Protein AF-A0A956ICV8-F1 (afdb_monomer)

Secondary structure (DSSP, 8-state):
---HHHHHHHHHHHHHHHHT-TTS-HHHHHHHHHHHHHHHHHHHH-TTTSTTHHHHHHHHHTT----HHHHHHHHHHHHHHHHHHHHHHHHTT--TTSTHHHH-HHHHHHHHHHHHHHHHHHHHHHHHH---HHHHHHHHHHHHHHHHHHHHHHHHHHTT----SSHHHHH-

Solvent-accessible surface area (backbone atoms only — not comparable to full-atom values): 9453 Å² total; per-residue (Å²): 133,94,48,70,69,58,52,50,51,54,23,50,56,50,47,54,51,62,45,63,40,88,88,50,56,72,68,57,29,51,52,51,45,58,57,62,41,55,61,51,60,47,29,74,78,37,55,82,76,29,78,62,40,55,58,53,51,52,29,60,76,69,71,46,80,86,45,72,57,54,40,32,43,48,34,17,51,50,29,39,51,55,13,50,54,36,40,48,28,45,72,72,72,52,34,74,97,46,81,35,61,81,64,34,52,72,52,33,42,52,49,16,51,50,30,39,52,53,11,52,55,28,44,52,52,35,42,69,71,46,86,50,68,75,56,32,52,49,52,53,52,50,52,52,52,50,53,51,49,53,54,51,50,51,54,44,53,76,68,63,50,79,68,63,91,43,75,67,60,71,75,107

Sequence (172 aa):
MFGLGAFLGGVYARVERAVAHGRFEASHREQLRAVVRRPADRAAKAPLGDPLCTIYLVCRAHSRVIDDQVEQFAAFCLFYLTSLDLFDDAQDDDLAGSPYAELGIAQAINDAITLGFLAQEQLREVVAAEKRPTRRDAWLELASRVSLLAAAGQHRDLLGADGALTPDEVIA

Nearest PDB structures (foldseek):
  1v4i-assembly1_A  TM=7.306E-01  e=3.157E-02  Thermotoga maritima
  1wkz-assembly1_B  TM=7.110E-01  e=4.250E-02  Thermotoga maritima MSB8
  8gjg-assembly1_A  TM=2.532E-01  e=4.580E-01  synthetic construct
  5vju-assembly1_A  TM=3.045E-01  e=1.362E+00  synthetic construct
  7vg4-assembly3_F  TM=3.636E-01  e=4.936E+00  Methylorubrum extorquens AM1

Mean predicted aligned error: 4.55 Å

Structure (mmCIF, N/CA/C/O backbone):
data_AF-A0A956ICV8-F1
#
_entry.id   AF-A0A956ICV8-F1
#
loop_
_atom_site.group_PDB
_atom_site.id
_atom_site.type_symbol
_atom_site.label_atom_id
_atom_site.label_alt_id
_atom_site.label_comp_id
_atom_site.label_asym_id
_atom_site.label_entity_id
_atom_site.label_seq_id
_atom_site.pdbx_PDB_ins_code
_atom_site.Cartn_x
_atom_site.Cartn_y
_atom_site.Cartn_z
_atom_site.occupancy
_atom_site.B_iso_or_equiv
_atom_site.auth_seq_id
_atom_site.auth_comp_id
_atom_site.auth_asym_id
_atom_site.auth_atom_id
_atom_site.pdbx_PDB_model_num
ATOM 1 N N . MET A 1 1 ? 24.774 -2.475 -6.328 1.00 59.94 1 MET A N 1
ATOM 2 C CA . MET A 1 1 ? 23.685 -3.468 -6.196 1.00 59.94 1 MET A CA 1
ATOM 3 C C . MET A 1 1 ? 22.612 -2.841 -5.322 1.00 59.94 1 MET A C 1
ATOM 5 O O . MET A 1 1 ? 22.950 -2.428 -4.223 1.00 59.94 1 MET A O 1
ATOM 9 N N . PHE A 1 2 ? 21.383 -2.683 -5.812 1.00 79.75 2 PHE A N 1
ATOM 10 C CA . PHE A 1 2 ? 20.301 -2.080 -5.025 1.00 79.75 2 PHE A CA 1
ATOM 11 C C . PHE A 1 2 ? 19.816 -3.098 -3.981 1.00 79.75 2 PHE A C 1
ATOM 13 O O . PHE A 1 2 ? 19.442 -4.213 -4.352 1.00 79.75 2 PHE A O 1
ATOM 20 N N . GLY A 1 3 ? 19.950 -2.771 -2.694 1.00 95.38 3 GLY A N 1
ATOM 21 C CA . GLY A 1 3 ? 19.616 -3.664 -1.578 1.00 95.38 3 GLY A CA 1
ATOM 22 C C . GLY A 1 3 ? 18.173 -3.494 -1.099 1.00 95.38 3 GLY A C 1
ATOM 23 O O . GLY A 1 3 ? 17.559 -2.463 -1.358 1.00 95.38 3 GLY A O 1
ATOM 24 N N . LEU A 1 4 ? 17.658 -4.479 -0.353 1.00 96.69 4 LEU A N 1
ATOM 25 C CA . LEU A 1 4 ? 16.290 -4.465 0.188 1.00 96.69 4 LEU A CA 1
ATOM 26 C C . LEU A 1 4 ? 15.998 -3.195 1.000 1.00 96.69 4 LEU A C 1
ATOM 28 O O . LEU A 1 4 ? 14.986 -2.550 0.770 1.00 96.69 4 LEU A O 1
ATOM 32 N N . GLY A 1 5 ? 16.907 -2.784 1.890 1.00 96.31 5 GLY A N 1
ATOM 33 C CA . GLY A 1 5 ? 16.714 -1.568 2.690 1.00 96.31 5 GLY A CA 1
ATOM 34 C C . GLY A 1 5 ? 16.614 -0.289 1.850 1.00 96.31 5 GLY A C 1
ATOM 35 O O . GLY A 1 5 ? 15.811 0.582 2.161 1.00 96.31 5 GLY A O 1
ATOM 36 N N . ALA A 1 6 ? 17.374 -0.192 0.752 1.00 95.69 6 ALA A N 1
ATOM 37 C CA . ALA A 1 6 ? 17.284 0.948 -0.163 1.00 95.69 6 ALA A CA 1
ATOM 38 C C . ALA A 1 6 ? 15.946 0.959 -0.917 1.00 95.69 6 ALA A C 1
ATOM 40 O O . ALA A 1 6 ? 15.339 2.014 -1.069 1.00 95.69 6 ALA A O 1
ATOM 41 N N . PHE A 1 7 ? 15.468 -0.218 -1.327 1.00 97.62 7 PHE A N 1
ATOM 42 C CA . PHE A 1 7 ? 14.153 -0.378 -1.938 1.00 97.62 7 PHE A CA 1
ATOM 43 C C . PHE A 1 7 ? 13.022 0.017 -0.990 1.00 97.62 7 PHE A C 1
ATOM 45 O O . PHE A 1 7 ? 12.215 0.872 -1.343 1.00 97.62 7 PHE A O 1
ATOM 52 N N . LEU A 1 8 ? 13.004 -0.532 0.226 1.00 97.81 8 LEU A N 1
ATOM 53 C CA . LEU A 1 8 ? 11.999 -0.177 1.228 1.00 97.81 8 LEU A CA 1
ATOM 54 C C . LEU A 1 8 ? 12.045 1.325 1.536 1.00 97.81 8 LEU A C 1
ATOM 56 O O . LEU A 1 8 ? 11.012 1.985 1.510 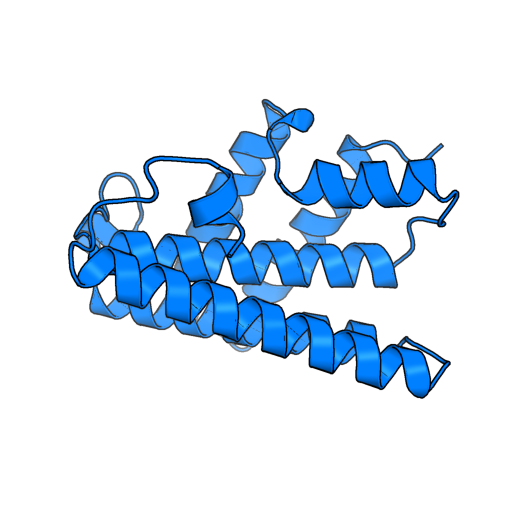1.00 97.81 8 LEU A O 1
ATOM 60 N N . GLY A 1 9 ? 13.239 1.894 1.732 1.00 96.62 9 GLY A N 1
ATOM 61 C CA . GLY A 1 9 ? 13.405 3.332 1.949 1.00 96.62 9 GLY A CA 1
ATOM 62 C C . GLY A 1 9 ? 12.844 4.188 0.806 1.00 96.62 9 GLY A C 1
ATOM 63 O O . GLY A 1 9 ? 12.179 5.189 1.066 1.00 96.62 9 GLY A O 1
ATOM 64 N N . GLY A 1 10 ? 13.052 3.779 -0.451 1.00 97.06 10 GLY A N 1
ATOM 65 C CA . GLY A 1 10 ? 12.482 4.445 -1.627 1.00 97.06 10 GLY A CA 1
ATOM 66 C C . GLY A 1 10 ? 10.951 4.412 -1.642 1.00 97.06 10 GLY A C 1
ATOM 67 O O . GLY A 1 10 ? 10.309 5.450 -1.838 1.00 97.06 10 GLY A O 1
ATOM 68 N N . VAL A 1 11 ? 10.364 3.246 -1.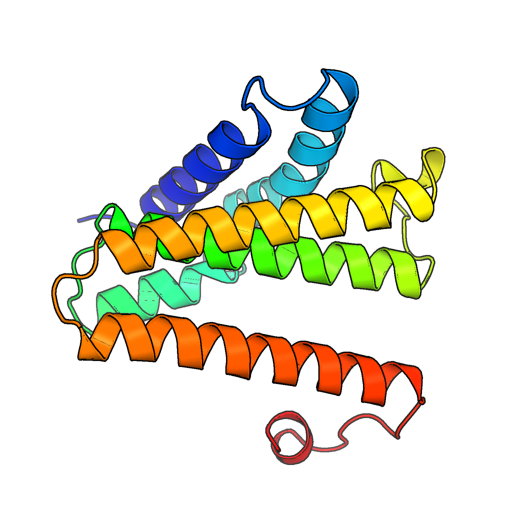352 1.00 98.19 11 VAL A N 1
ATOM 69 C CA . VAL A 1 11 ? 8.905 3.067 -1.291 1.00 98.19 11 VAL A CA 1
ATOM 70 C C . VAL A 1 11 ? 8.288 3.884 -0.155 1.00 98.19 11 VAL A C 1
ATOM 72 O O . VAL A 1 11 ? 7.349 4.643 -0.398 1.00 98.19 11 VAL A O 1
ATOM 75 N N . TYR A 1 12 ? 8.837 3.820 1.059 1.00 97.88 12 TYR A N 1
ATOM 76 C CA . TYR A 1 12 ? 8.321 4.593 2.193 1.00 97.88 12 TYR A CA 1
ATOM 77 C C . TYR A 1 12 ? 8.452 6.098 1.984 1.00 97.88 12 TYR A C 1
ATOM 79 O O . TYR A 1 12 ? 7.506 6.834 2.253 1.00 97.88 12 TYR A O 1
ATOM 87 N N . ALA A 1 13 ? 9.562 6.569 1.412 1.00 96.88 13 ALA A N 1
ATOM 88 C CA . ALA A 1 13 ? 9.701 7.979 1.065 1.00 96.88 13 ALA A CA 1
ATOM 89 C C . ALA A 1 13 ? 8.657 8.419 0.022 1.00 96.88 13 ALA A C 1
ATOM 91 O O . ALA A 1 13 ? 8.183 9.556 0.060 1.00 96.88 13 ALA A O 1
ATOM 92 N N . ARG A 1 14 ? 8.285 7.543 -0.921 1.00 97.44 14 ARG A N 1
ATOM 93 C CA . ARG A 1 14 ? 7.208 7.812 -1.887 1.00 97.44 14 ARG A CA 1
ATOM 94 C C . ARG A 1 14 ? 5.849 7.906 -1.202 1.00 97.44 14 ARG A C 1
ATOM 96 O O . ARG A 1 14 ? 5.123 8.868 -1.451 1.00 97.44 14 ARG A O 1
ATOM 103 N N . VAL A 1 15 ? 5.541 6.961 -0.320 1.00 97.94 15 VAL A N 1
ATOM 104 C CA . VAL A 1 15 ? 4.305 6.956 0.470 1.00 97.94 15 VAL A CA 1
ATOM 105 C C . VAL A 1 15 ? 4.199 8.210 1.337 1.00 97.94 15 VAL A C 1
ATOM 107 O O . VAL A 1 15 ? 3.191 8.914 1.263 1.00 97.94 15 VAL A O 1
ATOM 110 N N . GLU A 1 16 ? 5.260 8.568 2.066 1.00 96.75 16 GLU A N 1
ATOM 111 C CA . GLU A 1 16 ? 5.299 9.784 2.885 1.00 96.75 16 GLU A CA 1
ATOM 112 C C . GLU A 1 16 ? 5.060 11.055 2.057 1.00 96.75 16 GLU A C 1
ATOM 114 O O . GLU A 1 16 ? 4.322 11.944 2.489 1.00 96.75 16 GLU A O 1
ATOM 119 N N . ARG A 1 17 ? 5.628 11.148 0.845 1.00 96.62 17 ARG A N 1
ATOM 120 C CA . ARG A 1 17 ? 5.375 12.283 -0.059 1.00 96.62 17 ARG A CA 1
ATOM 121 C C . ARG A 1 17 ? 3.914 12.365 -0.493 1.00 96.62 17 ARG A C 1
ATOM 123 O O . ARG A 1 17 ? 3.370 13.467 -0.538 1.00 96.62 17 ARG A O 1
ATOM 130 N N . ALA A 1 18 ? 3.280 11.235 -0.800 1.00 96.75 18 ALA A N 1
ATOM 131 C CA . ALA A 1 18 ? 1.898 11.232 -1.269 1.00 96.75 18 ALA A CA 1
ATOM 132 C C . ALA A 1 18 ? 0.911 11.640 -0.158 1.00 96.75 18 ALA A C 1
ATOM 134 O O . ALA A 1 18 ? 0.006 12.434 -0.411 1.00 96.75 18 ALA A O 1
ATOM 135 N N . VAL A 1 19 ? 1.127 11.203 1.090 1.00 96.88 19 VAL A N 1
ATOM 136 C CA . VAL A 1 19 ? 0.303 11.648 2.237 1.00 96.88 19 VAL A CA 1
ATOM 137 C C . VAL A 1 19 ? 0.627 13.078 2.681 1.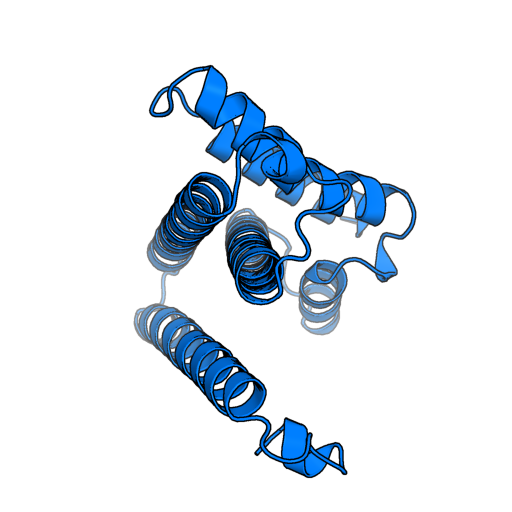00 96.88 19 VAL A C 1
ATOM 139 O O . VAL A 1 19 ? -0.209 13.760 3.266 1.00 96.88 19 VAL A O 1
ATOM 142 N N . ALA A 1 20 ? 1.828 13.579 2.377 1.00 94.81 20 ALA A N 1
ATOM 143 C CA . ALA A 1 20 ? 2.215 14.966 2.622 1.00 94.81 20 ALA A CA 1
ATOM 144 C C . ALA A 1 20 ? 1.657 15.961 1.587 1.00 94.81 20 ALA A C 1
ATOM 146 O O . ALA A 1 20 ? 1.884 17.164 1.737 1.00 94.81 20 ALA A O 1
ATOM 147 N N . HIS A 1 21 ? 0.959 15.494 0.547 1.00 91.75 21 HIS A N 1
ATOM 148 C CA . HIS A 1 21 ? 0.481 16.344 -0.539 1.00 91.75 21 HIS A CA 1
ATOM 149 C C . HIS A 1 21 ? -0.458 17.450 -0.028 1.00 91.75 21 HIS A C 1
ATOM 151 O O . HIS A 1 21 ? -1.343 17.213 0.795 1.00 91.75 21 HIS A O 1
ATOM 157 N N . GLY A 1 22 ? -0.335 18.662 -0.579 1.00 83.31 22 GLY A N 1
ATOM 158 C CA . GLY A 1 22 ? -1.108 19.842 -0.160 1.00 83.31 22 GLY A CA 1
ATOM 159 C C . GLY A 1 22 ? -2.616 19.789 -0.440 1.00 83.31 22 GLY A C 1
ATOM 160 O O . GLY A 1 22 ? -3.295 20.786 -0.239 1.00 83.31 22 GLY A O 1
ATOM 161 N N . ARG A 1 23 ? -3.141 18.646 -0.906 1.00 93.12 23 ARG A N 1
ATOM 162 C CA . ARG A 1 23 ? -4.578 18.445 -1.167 1.00 93.12 23 ARG A CA 1
ATOM 163 C C . ARG A 1 23 ? -5.371 18.078 0.087 1.00 93.12 23 ARG A C 1
ATOM 165 O O . ARG A 1 23 ? -6.592 18.126 0.068 1.00 93.12 23 ARG A O 1
ATOM 172 N N . PHE A 1 24 ? -4.677 17.669 1.142 1.00 95.06 24 PHE A N 1
ATOM 173 C CA . PHE A 1 24 ? -5.273 17.281 2.412 1.00 95.06 24 PHE A CA 1
ATOM 174 C C . PHE A 1 24 ? -5.124 18.412 3.426 1.00 95.06 24 PHE A C 1
ATOM 176 O O . PHE A 1 24 ? -4.087 19.077 3.449 1.00 95.06 24 PHE A O 1
ATOM 183 N N . GLU A 1 25 ? -6.117 18.584 4.293 1.00 95.88 25 GLU A N 1
ATOM 184 C CA . GLU A 1 25 ? -6.026 19.454 5.469 1.00 95.88 25 GLU A CA 1
ATOM 185 C C . GLU A 1 25 ? -4.892 19.018 6.409 1.00 95.88 25 GLU A C 1
ATOM 187 O O . GLU A 1 25 ? -4.474 17.859 6.407 1.00 95.88 25 GLU A O 1
ATOM 192 N N . ALA A 1 26 ? -4.372 19.945 7.218 1.00 95.81 26 ALA A N 1
ATOM 193 C CA . ALA A 1 26 ? -3.206 19.675 8.066 1.00 95.81 26 ALA A CA 1
ATOM 194 C C . ALA A 1 26 ? -3.416 18.493 9.025 1.00 95.81 26 ALA A C 1
ATOM 196 O O . ALA A 1 26 ? -2.564 17.607 9.075 1.00 95.81 26 ALA A O 1
ATOM 197 N N . SER A 1 27 ? -4.566 18.444 9.698 1.00 93.88 27 SER A N 1
ATOM 198 C CA . SER A 1 27 ? -4.938 17.355 10.607 1.00 93.88 27 SER A CA 1
ATOM 199 C C . SER A 1 27 ? -5.045 16.007 9.889 1.00 93.88 27 SER A C 1
ATOM 201 O O . SER A 1 27 ? -4.496 15.015 10.359 1.00 93.88 27 SER A O 1
ATOM 203 N N . HIS A 1 28 ? -5.664 15.974 8.707 1.00 94.50 28 HIS A N 1
ATOM 204 C CA . HIS A 1 28 ? -5.787 14.751 7.911 1.00 94.50 28 HIS A CA 1
ATOM 205 C C . HIS A 1 28 ? -4.412 14.252 7.431 1.00 94.50 28 HIS A C 1
ATOM 207 O O . HIS A 1 28 ? -4.124 13.059 7.483 1.00 94.50 28 HIS A O 1
ATOM 213 N N . ARG A 1 29 ? -3.490 15.152 7.052 1.00 96.06 29 ARG A N 1
ATOM 214 C CA . ARG A 1 29 ? -2.102 14.757 6.727 1.00 96.06 29 ARG A CA 1
ATOM 215 C C . ARG A 1 29 ? -1.383 14.131 7.913 1.00 96.06 29 ARG A C 1
ATOM 217 O O . ARG A 1 29 ? -0.597 13.208 7.723 1.00 96.06 29 ARG A O 1
ATOM 224 N N . GLU A 1 30 ? -1.581 14.666 9.113 1.00 94.25 30 GLU A N 1
ATOM 225 C CA . GLU A 1 30 ? -0.966 14.129 10.329 1.00 94.25 30 GLU A CA 1
ATOM 226 C C . GLU A 1 30 ? -1.489 12.727 10.644 1.00 94.25 30 GLU A C 1
ATOM 228 O O . GLU A 1 30 ? -0.682 11.838 10.916 1.00 94.25 30 GLU A O 1
ATOM 233 N N . GLN A 1 31 ? -2.799 12.511 10.501 1.00 94.31 31 GLN A N 1
ATOM 234 C CA . GLN A 1 31 ? -3.435 11.201 10.661 1.00 94.31 31 GLN A CA 1
ATOM 235 C C . GLN A 1 31 ? -2.880 10.187 9.653 1.00 94.31 31 GLN A C 1
ATOM 237 O O . GLN A 1 31 ? -2.280 9.189 10.053 1.00 94.31 31 GLN A O 1
ATOM 242 N N . LEU A 1 32 ? -2.939 10.496 8.352 1.00 96.00 32 LEU A N 1
ATOM 243 C CA . LEU A 1 32 ? -2.415 9.619 7.299 1.00 96.00 32 LEU A CA 1
ATOM 244 C C . LEU A 1 32 ? -0.929 9.290 7.507 1.00 96.00 32 LEU A C 1
ATOM 246 O O . LEU A 1 32 ? -0.516 8.144 7.338 1.00 96.00 32 LEU A O 1
ATOM 250 N N . ARG A 1 33 ? -0.114 10.277 7.910 1.00 95.44 33 ARG A N 1
ATOM 251 C CA . ARG A 1 33 ? 1.307 10.065 8.237 1.00 95.44 33 ARG A CA 1
ATOM 252 C C . ARG A 1 33 ? 1.493 9.121 9.414 1.00 95.44 33 ARG A C 1
ATOM 254 O O . ARG A 1 33 ? 2.383 8.278 9.360 1.00 95.44 33 ARG A O 1
ATOM 261 N N . ALA A 1 34 ? 0.705 9.274 10.474 1.00 93.38 34 ALA A N 1
ATOM 262 C CA . ALA A 1 34 ? 0.799 8.410 11.642 1.00 93.38 34 ALA A CA 1
ATOM 263 C C . ALA A 1 34 ? 0.502 6.951 11.271 1.00 93.38 34 ALA A C 1
ATOM 265 O O . ALA A 1 34 ? 1.232 6.058 11.700 1.00 93.38 34 ALA A O 1
ATOM 266 N N . VAL A 1 35 ? -0.491 6.717 10.409 1.00 93.94 35 VAL A N 1
ATOM 267 C CA . VAL A 1 35 ? -0.831 5.371 9.933 1.00 93.94 35 VAL A CA 1
ATOM 268 C C . VAL A 1 35 ? 0.300 4.756 9.118 1.00 93.94 35 VAL A C 1
ATOM 270 O O . VAL A 1 35 ? 0.784 3.681 9.466 1.00 93.94 35 VAL A O 1
ATOM 273 N N . VAL A 1 36 ? 0.784 5.443 8.079 1.00 94.69 36 VAL A N 1
ATOM 274 C CA . VAL A 1 36 ? 1.791 4.866 7.166 1.00 94.69 36 VAL A CA 1
ATOM 275 C C . VAL A 1 36 ? 3.191 4.749 7.783 1.00 94.69 36 VAL A C 1
ATOM 277 O O . VAL A 1 36 ? 4.033 4.015 7.265 1.00 94.69 36 VAL A O 1
ATOM 280 N N . ARG A 1 37 ? 3.456 5.428 8.907 1.00 93.75 37 ARG A N 1
ATOM 281 C CA . ARG A 1 37 ? 4.715 5.289 9.658 1.00 93.75 37 ARG A CA 1
ATOM 282 C C . ARG A 1 37 ? 4.802 4.006 10.472 1.00 93.75 37 ARG A C 1
ATOM 284 O O . ARG A 1 37 ? 5.895 3.465 10.599 1.00 93.75 37 ARG A O 1
ATOM 291 N N . ARG A 1 38 ? 3.681 3.476 10.975 1.00 91.44 38 ARG A N 1
ATOM 292 C CA . ARG A 1 38 ? 3.677 2.215 11.742 1.00 91.44 38 ARG A CA 1
ATOM 293 C C . ARG A 1 38 ? 4.330 1.058 10.967 1.00 91.44 38 ARG A C 1
ATOM 295 O O . ARG A 1 38 ? 5.231 0.430 11.531 1.00 91.44 38 ARG A O 1
ATOM 302 N N . PRO A 1 39 ? 3.956 0.766 9.702 1.00 93.00 39 PRO A N 1
ATOM 303 C CA . PRO A 1 39 ? 4.643 -0.264 8.932 1.00 93.00 39 PRO A CA 1
ATOM 304 C C . PRO A 1 39 ? 6.097 0.126 8.621 1.00 93.00 39 PRO A C 1
ATOM 306 O O . PRO A 1 39 ? 6.965 -0.735 8.714 1.00 93.00 39 PRO A O 1
ATOM 309 N N . ALA A 1 40 ? 6.407 1.408 8.380 1.00 92.75 40 ALA A N 1
ATOM 310 C CA . ALA A 1 40 ? 7.782 1.871 8.138 1.00 92.75 40 ALA A CA 1
ATOM 311 C C . ALA A 1 40 ? 8.732 1.574 9.311 1.00 92.75 40 ALA A C 1
ATOM 313 O O . ALA A 1 40 ? 9.830 1.046 9.120 1.00 92.75 40 ALA A O 1
ATOM 314 N N . ASP A 1 41 ? 8.293 1.857 10.537 1.00 93.00 41 ASP A N 1
ATOM 315 C CA . ASP A 1 41 ? 9.070 1.609 11.752 1.00 93.00 41 ASP A CA 1
ATOM 316 C C . ASP A 1 41 ? 9.290 0.109 11.996 1.00 93.00 41 ASP A C 1
ATOM 318 O O . ASP A 1 41 ? 10.346 -0.303 12.490 1.00 93.00 41 ASP A O 1
ATOM 322 N N . ARG A 1 42 ? 8.302 -0.727 11.646 1.00 92.69 42 ARG A N 1
ATOM 323 C CA . ARG A 1 42 ? 8.424 -2.193 11.691 1.00 92.69 42 ARG A CA 1
ATOM 324 C C . ARG A 1 42 ? 9.416 -2.684 10.634 1.00 92.69 42 ARG A C 1
ATOM 326 O O . ARG A 1 42 ? 10.329 -3.436 10.976 1.00 92.69 42 ARG A O 1
ATOM 333 N N . ALA A 1 43 ? 9.303 -2.198 9.400 1.00 93.25 43 ALA A N 1
ATOM 334 C CA . ALA A 1 43 ? 10.189 -2.533 8.290 1.00 93.25 43 ALA A CA 1
ATOM 335 C C . ALA A 1 43 ? 11.652 -2.169 8.579 1.00 93.25 43 ALA A C 1
ATOM 337 O O . ALA A 1 43 ? 12.559 -2.936 8.264 1.00 93.25 43 ALA A O 1
ATOM 338 N N . ALA A 1 44 ? 11.896 -1.030 9.236 1.00 92.12 44 ALA A N 1
ATOM 339 C CA . ALA A 1 44 ? 13.238 -0.609 9.632 1.00 92.12 44 ALA A CA 1
ATOM 340 C C . ALA A 1 44 ? 13.900 -1.580 10.629 1.00 92.12 44 ALA A C 1
ATOM 342 O O . ALA A 1 44 ? 15.115 -1.777 10.586 1.00 92.12 44 ALA A O 1
ATOM 343 N N . LYS A 1 45 ? 13.110 -2.202 11.514 1.00 94.19 45 LYS A N 1
ATOM 344 C CA . LYS A 1 45 ? 13.589 -3.176 12.513 1.00 94.19 45 LYS A CA 1
ATOM 345 C C . LYS A 1 45 ? 13.696 -4.590 11.945 1.00 94.19 45 LYS A C 1
ATOM 347 O O . LYS A 1 45 ? 14.609 -5.324 12.313 1.00 94.19 45 LYS A O 1
ATOM 352 N N . ALA A 1 46 ? 12.775 -4.967 11.062 1.00 95.31 46 ALA A N 1
ATOM 353 C CA . ALA A 1 46 ? 12.696 -6.296 10.469 1.00 95.31 46 ALA A CA 1
ATOM 354 C C . ALA A 1 46 ? 12.377 -6.218 8.961 1.00 95.31 46 ALA A C 1
ATOM 356 O O . ALA A 1 46 ? 11.255 -6.517 8.557 1.00 95.31 46 ALA A O 1
ATOM 357 N N . PRO A 1 47 ? 13.361 -5.887 8.099 1.00 93.88 47 PRO A N 1
ATOM 358 C CA . PRO A 1 47 ? 13.123 -5.689 6.664 1.00 93.88 47 PRO A CA 1
ATOM 359 C C . PRO A 1 47 ? 12.545 -6.906 5.932 1.00 93.88 47 PRO A C 1
ATOM 361 O O . PRO A 1 47 ? 11.852 -6.753 4.935 1.00 93.88 47 PRO A O 1
ATOM 364 N N . LEU A 1 48 ? 12.847 -8.119 6.406 1.00 95.44 48 LEU A N 1
ATOM 365 C CA . LEU A 1 48 ? 12.311 -9.369 5.849 1.00 95.44 48 LEU A CA 1
ATOM 366 C C . LEU A 1 48 ? 10.906 -9.713 6.363 1.00 95.44 48 LEU A C 1
ATOM 368 O O . LEU A 1 48 ? 10.271 -10.601 5.811 1.00 95.44 48 LEU A O 1
ATOM 372 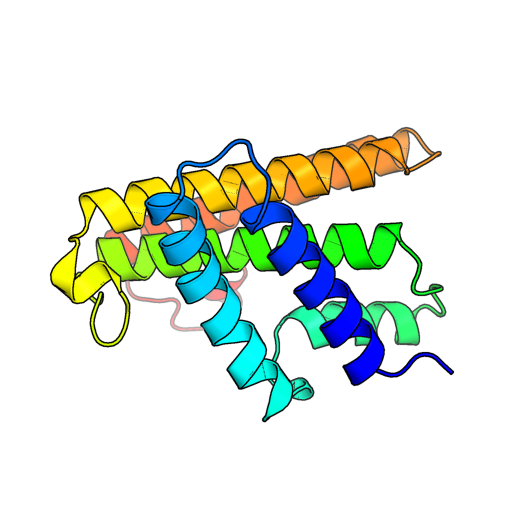N N . GLY A 1 49 ? 10.440 -9.046 7.421 1.00 93.44 49 GLY A N 1
ATOM 373 C CA . GLY A 1 49 ? 9.060 -9.155 7.896 1.00 93.44 49 GLY A CA 1
ATOM 374 C C . GLY A 1 49 ? 8.114 -8.185 7.188 1.00 93.44 49 GLY A C 1
ATOM 375 O O . GLY A 1 49 ? 6.906 -8.268 7.378 1.00 93.44 49 GLY A O 1
ATOM 376 N N . ASP A 1 50 ? 8.650 -7.265 6.385 1.00 95.75 50 ASP A N 1
ATOM 377 C CA . ASP A 1 50 ? 7.851 -6.334 5.602 1.00 95.75 50 ASP A CA 1
ATOM 378 C C . ASP A 1 50 ? 7.244 -7.032 4.370 1.00 95.75 50 ASP A C 1
ATOM 380 O O . ASP A 1 50 ? 7.985 -7.681 3.621 1.00 95.75 50 ASP A O 1
ATOM 384 N N . PRO A 1 51 ? 5.935 -6.891 4.090 1.00 94.31 51 PRO A N 1
ATOM 385 C CA . PRO A 1 51 ? 5.299 -7.569 2.958 1.00 94.31 51 PRO A CA 1
ATOM 386 C C . PRO A 1 51 ? 5.915 -7.196 1.597 1.00 94.31 51 PRO A C 1
ATOM 388 O O . PRO A 1 51 ? 5.942 -8.022 0.677 1.00 94.31 51 PRO A O 1
ATOM 391 N N . LEU A 1 52 ? 6.486 -5.993 1.457 1.00 97.06 52 LEU A N 1
ATOM 392 C CA . LEU A 1 52 ? 7.133 -5.538 0.226 1.00 97.06 52 LEU A CA 1
ATOM 393 C C . LEU A 1 52 ? 8.461 -6.253 -0.044 1.00 97.06 52 LEU A C 1
ATOM 395 O O . LEU A 1 52 ? 8.952 -6.216 -1.179 1.00 97.06 52 LEU A O 1
ATOM 399 N N . CYS A 1 53 ? 9.044 -6.950 0.940 1.00 97.00 53 CYS A N 1
ATOM 400 C CA . CYS A 1 53 ? 10.242 -7.753 0.704 1.00 97.00 53 CYS A CA 1
ATOM 401 C C . CYS A 1 53 ? 9.999 -8.822 -0.375 1.00 97.00 53 CYS A C 1
ATOM 403 O O . CYS A 1 53 ? 10.894 -9.094 -1.176 1.00 97.00 53 CYS A O 1
ATOM 405 N N . THR A 1 54 ? 8.770 -9.336 -0.485 1.00 96.81 54 THR A N 1
ATOM 406 C CA . THR A 1 54 ? 8.358 -10.278 -1.533 1.00 96.81 54 THR A CA 1
ATOM 407 C C . THR A 1 54 ? 8.533 -9.667 -2.921 1.00 96.81 54 THR A C 1
ATOM 409 O O . THR A 1 54 ? 9.112 -10.300 -3.801 1.00 96.81 54 THR A O 1
ATOM 412 N N . ILE A 1 55 ? 8.118 -8.411 -3.120 1.00 97.19 55 ILE A N 1
ATOM 413 C CA . ILE A 1 55 ? 8.258 -7.708 -4.407 1.00 97.19 55 ILE A CA 1
ATOM 414 C C . ILE A 1 55 ? 9.736 -7.583 -4.778 1.00 97.19 55 ILE A C 1
ATOM 416 O O . ILE A 1 55 ? 10.125 -7.880 -5.912 1.00 97.19 55 ILE A O 1
ATOM 420 N N . TYR A 1 56 ? 10.573 -7.195 -3.812 1.00 97.81 56 TYR A N 1
ATOM 421 C CA . TYR A 1 56 ? 12.019 -7.132 -4.002 1.00 97.81 56 TYR A CA 1
ATOM 422 C C . TYR A 1 56 ? 12.584 -8.499 -4.404 1.00 97.81 56 TYR A C 1
ATOM 424 O O . TYR A 1 56 ? 13.273 -8.601 -5.419 1.00 97.81 56 TYR A O 1
ATOM 432 N N . LEU A 1 57 ? 12.276 -9.554 -3.647 1.00 97.88 57 LEU A N 1
ATOM 433 C CA . LEU A 1 57 ? 12.783 -10.905 -3.888 1.00 97.88 57 LEU A CA 1
ATOM 434 C C . LEU A 1 57 ? 12.341 -11.452 -5.249 1.00 97.88 57 LEU A C 1
ATOM 436 O O . LEU A 1 57 ? 13.178 -11.989 -5.974 1.00 97.88 57 LEU A O 1
ATOM 440 N N . VAL A 1 58 ? 11.083 -11.239 -5.645 1.00 97.56 58 VAL A N 1
ATOM 441 C CA . VAL A 1 58 ? 10.572 -11.588 -6.981 1.00 97.56 58 VAL A CA 1
ATOM 442 C C . VAL A 1 58 ? 11.345 -10.828 -8.059 1.00 97.56 58 VAL A C 1
ATOM 444 O O . VAL A 1 58 ? 11.830 -11.436 -9.015 1.00 97.56 58 VAL A O 1
ATOM 447 N N . CYS A 1 59 ? 11.559 -9.519 -7.895 1.00 97.19 59 CYS A N 1
ATOM 448 C CA . CYS A 1 59 ? 12.351 -8.752 -8.857 1.00 97.19 59 CYS A CA 1
ATOM 449 C C . CYS A 1 59 ? 13.776 -9.306 -8.984 1.00 97.19 59 CYS A C 1
ATOM 451 O O . CYS A 1 59 ? 14.285 -9.461 -10.095 1.00 97.19 59 CYS A O 1
ATOM 453 N N . ARG A 1 60 ? 14.412 -9.667 -7.863 1.00 96.75 60 ARG A N 1
ATOM 454 C CA . ARG A 1 60 ? 15.752 -10.269 -7.863 1.00 96.75 60 ARG A CA 1
ATOM 455 C C . ARG A 1 60 ? 15.770 -11.643 -8.530 1.00 96.75 60 ARG A C 1
ATOM 457 O O . ARG A 1 60 ? 16.656 -11.878 -9.348 1.00 96.75 60 ARG A O 1
ATOM 464 N N . ALA A 1 61 ? 14.801 -12.505 -8.232 1.00 97.69 61 ALA A N 1
ATOM 465 C CA . ALA A 1 61 ? 14.692 -13.845 -8.807 1.00 97.69 61 ALA A CA 1
ATOM 466 C C . ALA A 1 61 ? 14.520 -13.808 -10.334 1.00 97.69 61 ALA A C 1
ATOM 468 O O . ALA A 1 61 ? 15.106 -14.616 -11.049 1.00 97.69 61 ALA A O 1
ATOM 469 N N . HIS A 1 62 ? 13.783 -12.820 -10.844 1.00 97.19 62 HIS A N 1
ATOM 470 C CA . HIS A 1 62 ? 13.532 -12.650 -12.277 1.00 97.19 62 HIS A CA 1
ATOM 471 C C . HIS A 1 62 ? 14.504 -11.689 -12.974 1.00 97.19 62 HIS A C 1
ATOM 473 O O . HIS A 1 62 ? 14.278 -11.322 -14.126 1.00 97.19 62 HIS A O 1
ATOM 479 N N . SER A 1 63 ? 15.579 -11.260 -12.301 1.00 96.44 63 SER A N 1
ATOM 480 C CA . SER A 1 63 ? 16.525 -10.258 -12.823 1.00 96.44 63 SER A CA 1
ATOM 481 C C . SER A 1 63 ? 15.841 -8.973 -13.326 1.00 96.44 63 SER A C 1
ATOM 483 O O . SER A 1 63 ? 16.337 -8.298 -14.231 1.00 96.44 63 SER A O 1
ATOM 485 N N . ARG A 1 64 ? 14.690 -8.616 -12.742 1.00 95.19 64 ARG A N 1
ATOM 486 C CA . ARG A 1 64 ? 13.984 -7.366 -13.023 1.00 95.19 64 ARG A CA 1
ATOM 487 C C . ARG A 1 64 ? 14.727 -6.222 -12.347 1.00 95.19 64 ARG A C 1
ATOM 489 O O . ARG A 1 64 ? 14.971 -6.243 -11.142 1.00 95.19 64 ARG A O 1
ATOM 496 N N . VAL A 1 65 ? 15.053 -5.197 -13.130 1.00 95.62 65 VAL A N 1
ATOM 497 C CA . VAL A 1 65 ? 15.595 -3.942 -12.599 1.00 95.62 65 VAL A CA 1
ATOM 498 C C . VAL A 1 65 ? 14.559 -3.309 -11.675 1.00 95.62 65 VAL A C 1
ATOM 500 O O . VAL A 1 65 ? 13.404 -3.171 -12.070 1.00 95.62 65 VAL A O 1
ATOM 503 N N . ILE A 1 66 ? 14.979 -2.925 -10.474 1.00 96.31 66 ILE A N 1
ATOM 504 C CA . ILE A 1 66 ? 14.164 -2.129 -9.558 1.00 96.31 66 ILE A CA 1
ATOM 505 C C . ILE A 1 66 ? 14.262 -0.684 -10.043 1.00 96.31 66 ILE A C 1
ATOM 507 O O . ILE A 1 66 ? 15.298 -0.042 -9.881 1.00 96.31 66 ILE A O 1
ATOM 511 N N . ASP A 1 67 ? 13.221 -0.232 -10.731 1.00 95.44 67 ASP A N 1
ATOM 512 C CA . ASP A 1 67 ? 13.077 1.124 -11.252 1.00 95.44 67 ASP A CA 1
ATOM 513 C C . ASP A 1 67 ? 11.871 1.824 -10.611 1.00 95.44 67 ASP A C 1
ATOM 515 O O . ASP A 1 67 ? 11.191 1.267 -9.747 1.00 95.44 67 ASP A O 1
ATOM 519 N N . ASP A 1 68 ? 11.608 3.054 -11.049 1.00 95.50 68 ASP A N 1
ATOM 520 C CA . ASP A 1 68 ? 10.511 3.881 -10.544 1.00 95.50 68 ASP A CA 1
ATOM 521 C C . ASP A 1 68 ? 9.149 3.172 -10.627 1.00 95.50 68 ASP A C 1
ATOM 523 O O . ASP A 1 68 ? 8.361 3.255 -9.691 1.00 95.50 68 ASP A O 1
ATOM 527 N N . GLN A 1 69 ? 8.901 2.390 -11.686 1.00 95.81 69 GLN A N 1
ATOM 528 C CA . GLN A 1 69 ? 7.652 1.644 -11.841 1.00 95.81 69 GLN A CA 1
ATOM 529 C C . GLN A 1 69 ? 7.504 0.545 -10.777 1.00 95.81 69 GLN A C 1
ATOM 531 O O . GLN A 1 69 ? 6.405 0.336 -10.265 1.00 95.81 69 GLN A O 1
ATOM 536 N N . VAL A 1 70 ? 8.591 -0.153 -10.426 1.00 96.75 70 VAL A N 1
ATOM 537 C CA . VAL A 1 70 ? 8.579 -1.168 -9.356 1.00 96.75 70 VAL A CA 1
ATOM 538 C C . VAL A 1 70 ? 8.324 -0.521 -7.995 1.00 96.75 70 VAL A C 1
ATOM 540 O O . VAL A 1 70 ? 7.518 -1.033 -7.221 1.00 96.75 70 VAL A O 1
ATOM 543 N N . GLU A 1 71 ? 8.964 0.613 -7.702 1.00 97.38 71 GLU A N 1
ATOM 544 C CA . GLU A 1 71 ? 8.706 1.356 -6.462 1.00 97.38 71 GLU A CA 1
ATOM 545 C C . GLU A 1 71 ? 7.278 1.911 -6.403 1.00 97.38 71 GLU A C 1
ATOM 547 O O . GLU A 1 71 ? 6.647 1.874 -5.349 1.00 97.38 71 GLU A O 1
ATOM 552 N N . GLN A 1 72 ? 6.750 2.395 -7.529 1.00 97.25 72 GLN A N 1
ATOM 553 C CA . GLN A 1 72 ? 5.374 2.871 -7.657 1.00 97.25 72 GLN A CA 1
ATOM 554 C C . GLN A 1 72 ? 4.373 1.740 -7.384 1.00 97.25 72 GLN A C 1
ATOM 556 O O . GLN A 1 72 ? 3.411 1.923 -6.641 1.00 97.25 72 GLN A O 1
ATOM 561 N N . PHE A 1 73 ? 4.622 0.552 -7.940 1.00 97.38 73 PHE A N 1
ATOM 562 C CA . PHE A 1 73 ? 3.797 -0.627 -7.685 1.00 97.38 73 PHE A CA 1
ATOM 563 C C . PHE A 1 73 ? 3.877 -1.081 -6.223 1.00 97.38 73 PHE A C 1
ATOM 565 O O . PHE A 1 73 ? 2.859 -1.392 -5.613 1.00 97.38 73 PHE A O 1
ATOM 572 N N . ALA A 1 74 ? 5.063 -1.053 -5.622 1.00 98.06 74 ALA A N 1
ATOM 573 C CA . ALA A 1 74 ? 5.213 -1.364 -4.206 1.00 98.06 74 ALA A CA 1
ATOM 574 C C . ALA A 1 74 ? 4.506 -0.338 -3.302 1.00 98.06 74 ALA A C 1
ATOM 576 O O . ALA A 1 74 ? 3.900 -0.724 -2.306 1.00 98.06 74 ALA A O 1
ATOM 577 N N . ALA A 1 75 ? 4.508 0.948 -3.670 1.00 98.38 75 ALA A N 1
ATOM 578 C CA . ALA A 1 75 ? 3.730 1.971 -2.974 1.00 98.38 75 ALA A CA 1
ATOM 579 C C . ALA A 1 75 ? 2.216 1.742 -3.114 1.00 98.38 75 ALA A C 1
ATOM 581 O O . ALA A 1 75 ? 1.495 1.920 -2.135 1.00 98.38 75 ALA A O 1
ATOM 582 N N . PHE A 1 76 ? 1.737 1.299 -4.286 1.00 98.25 76 PHE A N 1
ATOM 583 C CA . PHE A 1 76 ? 0.357 0.821 -4.449 1.00 98.25 76 PHE A CA 1
ATOM 584 C C . PHE A 1 76 ? 0.043 -0.296 -3.448 1.00 98.25 76 PHE A C 1
ATOM 586 O O . PHE A 1 76 ? -0.924 -0.172 -2.702 1.00 98.25 76 PHE A O 1
ATOM 593 N N . CYS A 1 77 ? 0.871 -1.345 -3.392 1.00 98.00 77 CYS A N 1
ATOM 594 C CA . CYS A 1 77 ? 0.655 -2.464 -2.476 1.00 98.00 77 CYS A CA 1
ATOM 595 C C . CYS A 1 77 ? 0.639 -2.014 -1.013 1.00 98.00 77 CYS A C 1
ATOM 597 O O . CYS A 1 77 ? -0.239 -2.432 -0.271 1.00 98.00 77 CYS A O 1
ATOM 599 N N . LEU A 1 78 ? 1.564 -1.141 -0.606 1.00 98.19 78 LEU A N 1
ATOM 600 C CA . LEU A 1 78 ? 1.614 -0.634 0.763 1.00 98.19 78 LEU A CA 1
ATOM 601 C C . LEU A 1 78 ? 0.362 0.174 1.118 1.00 98.19 78 LEU A C 1
ATOM 603 O O . LEU A 1 78 ? -0.270 -0.123 2.123 1.00 98.19 78 LEU A O 1
ATOM 607 N N . PHE A 1 79 ? -0.042 1.138 0.282 1.00 98.50 79 PHE A N 1
ATOM 608 C CA . PHE A 1 79 ? -1.279 1.890 0.516 1.00 98.50 79 PHE A CA 1
ATOM 609 C C . PHE A 1 79 ? -2.507 0.987 0.571 1.00 98.50 79 PHE A C 1
ATOM 611 O O . PHE A 1 79 ? -3.383 1.198 1.404 1.00 98.50 79 PHE A O 1
ATOM 618 N N . TYR A 1 80 ? -2.564 -0.008 -0.312 1.00 98.06 80 TYR A N 1
ATOM 619 C CA . TYR A 1 80 ? -3.683 -0.930 -0.384 1.00 98.06 80 TYR A CA 1
ATOM 620 C C . TYR A 1 80 ? -3.769 -1.823 0.858 1.00 98.06 80 TYR A C 1
ATOM 622 O O . TYR A 1 80 ? -4.826 -1.893 1.471 1.00 98.06 80 TYR A O 1
ATOM 630 N N . LEU A 1 81 ? -2.658 -2.434 1.278 1.00 96.75 81 LEU A N 1
ATOM 631 C CA . LEU A 1 81 ? -2.612 -3.250 2.494 1.00 96.75 81 LEU A CA 1
ATOM 632 C C . LEU A 1 81 ? -2.939 -2.415 3.731 1.00 96.75 81 LEU A C 1
ATOM 634 O O . LEU A 1 81 ? -3.814 -2.784 4.494 1.00 96.75 81 LEU A O 1
ATOM 638 N N . THR A 1 82 ? -2.333 -1.234 3.877 1.00 97.00 82 THR A N 1
ATOM 639 C CA . THR A 1 82 ? -2.619 -0.349 5.018 1.00 97.00 82 THR A CA 1
ATOM 640 C C . THR A 1 82 ? -4.072 0.146 5.030 1.00 97.00 82 THR A C 1
ATOM 642 O O . THR A 1 82 ? -4.627 0.387 6.096 1.00 97.00 82 THR A O 1
ATOM 645 N N . SER A 1 83 ? -4.698 0.305 3.859 1.00 97.94 83 SER A N 1
ATOM 646 C CA . SER A 1 83 ? -6.131 0.598 3.746 1.00 97.94 83 SER A CA 1
ATOM 647 C C . SER A 1 83 ? -6.980 -0.562 4.270 1.00 97.94 83 SER A C 1
ATOM 649 O O . SER A 1 83 ? -7.890 -0.317 5.055 1.00 97.94 83 SER A O 1
ATOM 651 N N . LEU A 1 84 ? -6.671 -1.801 3.873 1.00 96.50 84 LEU A N 1
ATOM 652 C CA . LEU A 1 84 ? -7.388 -2.990 4.338 1.00 96.50 84 LEU A CA 1
ATOM 653 C C . LEU A 1 84 ? -7.193 -3.230 5.836 1.00 96.50 84 LEU A C 1
ATOM 655 O O . LEU A 1 84 ? -8.188 -3.387 6.527 1.00 96.50 84 LEU A O 1
ATOM 659 N N . ASP A 1 85 ? -5.955 -3.162 6.333 1.00 95.38 85 ASP A N 1
ATOM 660 C CA . ASP A 1 85 ? -5.648 -3.322 7.760 1.00 95.38 85 ASP A CA 1
ATOM 661 C C . ASP A 1 85 ? -6.442 -2.312 8.605 1.00 95.38 85 ASP A C 1
ATOM 663 O O . ASP A 1 85 ? -7.024 -2.660 9.621 1.00 95.38 85 ASP A O 1
ATOM 667 N N . LEU A 1 86 ? -6.528 -1.050 8.164 1.00 96.38 86 LEU A N 1
ATOM 668 C CA . LEU A 1 86 ? -7.277 -0.032 8.904 1.00 96.38 86 LEU A CA 1
ATOM 669 C C . LEU A 1 86 ? -8.800 -0.225 8.819 1.00 96.38 86 LEU A C 1
ATOM 671 O O . LEU A 1 86 ? -9.520 0.161 9.739 1.00 96.38 86 LEU A O 1
ATOM 675 N N . PHE A 1 87 ? -9.305 -0.778 7.713 1.00 95.88 87 PHE A N 1
ATOM 676 C CA . PHE A 1 87 ? -10.707 -1.181 7.626 1.00 95.88 87 PHE A CA 1
ATOM 677 C C . PHE A 1 87 ? -11.017 -2.319 8.595 1.00 95.88 87 PHE A C 1
ATOM 679 O O . PHE A 1 87 ? -12.047 -2.252 9.258 1.00 95.88 87 PHE A O 1
ATOM 686 N N . ASP A 1 88 ? -10.133 -3.307 8.674 1.00 94.88 88 ASP A N 1
ATOM 687 C CA . ASP A 1 88 ? -10.237 -4.468 9.556 1.00 94.88 88 ASP A CA 1
ATOM 688 C C . ASP A 1 88 ? -10.219 -4.038 11.030 1.00 94.88 88 ASP A C 1
ATOM 690 O O . ASP A 1 88 ? -11.200 -4.249 11.741 1.00 94.88 88 ASP A O 1
ATOM 694 N N . ASP A 1 89 ? -9.211 -3.249 11.433 1.00 95.06 89 ASP A N 1
ATOM 695 C CA . ASP A 1 89 ? -9.110 -2.636 12.769 1.00 95.06 89 ASP A CA 1
ATOM 696 C C . ASP A 1 89 ? -10.413 -1.891 13.153 1.00 95.06 89 ASP A C 1
ATOM 698 O O . ASP A 1 89 ? -10.860 -1.909 14.300 1.00 95.06 89 ASP A O 1
ATOM 702 N N . ALA A 1 90 ? -11.044 -1.207 12.191 1.00 96.00 90 ALA A N 1
ATOM 703 C CA . ALA A 1 90 ? -12.287 -0.470 12.412 1.00 96.00 90 ALA A CA 1
ATOM 704 C C . ALA A 1 90 ? -13.540 -1.364 12.461 1.00 96.00 90 ALA A C 1
ATOM 706 O O . ALA A 1 90 ? -14.518 -0.990 13.112 1.00 96.00 90 ALA A O 1
ATOM 707 N N . GLN A 1 91 ? -13.545 -2.499 11.757 1.00 93.31 91 GLN A N 1
ATOM 708 C CA . GLN A 1 91 ? -14.636 -3.478 11.768 1.00 93.31 91 GLN A CA 1
ATOM 709 C C . GLN A 1 91 ? -14.649 -4.292 13.064 1.00 93.31 91 GLN A C 1
ATOM 711 O O . GLN A 1 91 ? -15.727 -4.528 13.612 1.00 93.31 91 GLN A O 1
ATOM 716 N N . ASP A 1 92 ? -13.465 -4.623 13.573 1.00 92.44 92 ASP A N 1
ATOM 717 C CA . ASP A 1 92 ? -13.271 -5.431 14.778 1.00 92.44 92 ASP A CA 1
ATOM 718 C C . ASP A 1 92 ? -13.275 -4.612 16.080 1.00 92.44 92 ASP A C 1
ATOM 720 O O . ASP A 1 92 ? -13.129 -5.167 17.170 1.00 92.44 92 ASP A O 1
ATOM 724 N N . ASP A 1 93 ? -13.470 -3.291 15.983 1.00 93.38 93 ASP A N 1
ATOM 725 C CA . ASP A 1 93 ? -13.358 -2.339 17.101 1.00 93.38 93 ASP A CA 1
ATOM 726 C C . ASP A 1 93 ? -11.970 -2.391 17.790 1.00 93.38 93 ASP A C 1
ATOM 728 O O . ASP A 1 93 ? -11.823 -2.056 18.968 1.00 93.38 93 ASP A O 1
ATOM 732 N N . ASP A 1 94 ? -10.922 -2.770 17.044 1.00 94.62 94 ASP A N 1
ATOM 733 C CA . ASP A 1 94 ? -9.528 -2.833 17.504 1.00 94.62 94 ASP A CA 1
ATOM 734 C C . ASP A 1 94 ? -8.717 -1.613 17.050 1.00 94.62 94 ASP A C 1
ATOM 736 O O . ASP A 1 94 ? -7.710 -1.677 16.346 1.00 94.62 94 ASP A O 1
ATOM 740 N N . LEU A 1 95 ? -9.140 -0.435 17.502 1.00 92.69 95 LEU A N 1
ATOM 741 C CA . LEU A 1 95 ? -8.403 0.806 17.240 1.00 92.69 95 LEU A CA 1
ATOM 742 C C . LEU A 1 95 ? -7.277 1.056 18.256 1.00 92.69 95 LEU A C 1
ATOM 744 O O . LEU A 1 95 ? -6.623 2.111 18.219 1.00 92.69 95 LEU A O 1
ATOM 748 N N . ALA A 1 96 ? -7.035 0.119 19.177 1.00 90.25 96 ALA A N 1
ATOM 749 C CA . ALA A 1 96 ? -6.122 0.293 20.294 1.00 90.25 96 ALA A CA 1
ATOM 750 C C . ALA A 1 96 ? -4.670 0.518 19.831 1.00 90.25 96 ALA A C 1
ATOM 752 O O . ALA A 1 96 ? -4.127 -0.131 18.937 1.00 90.25 96 ALA A O 1
ATOM 753 N N . GLY A 1 97 ? -3.994 1.492 20.449 1.00 83.62 97 GLY A N 1
ATOM 754 C CA . GLY A 1 97 ? -2.611 1.830 20.092 1.00 83.62 97 GLY A CA 1
ATOM 755 C C . GLY A 1 97 ? -2.447 2.463 18.702 1.00 83.62 97 GLY A C 1
ATOM 756 O O . GLY A 1 97 ? -1.320 2.536 18.197 1.00 83.62 97 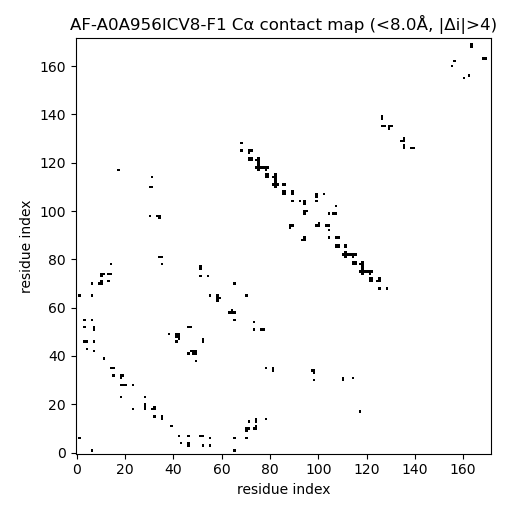GLY A O 1
ATOM 757 N N . SER A 1 98 ? -3.543 2.913 18.084 1.00 87.94 98 SER A N 1
ATOM 758 C CA . SER A 1 98 ? -3.562 3.775 16.902 1.00 87.94 98 SER A CA 1
ATOM 759 C C . SER A 1 98 ? -4.076 5.181 17.268 1.00 87.94 98 SER A C 1
ATOM 761 O O . SER A 1 98 ? -4.710 5.349 18.312 1.00 87.94 98 SER A O 1
ATOM 763 N N . PRO A 1 99 ? -3.864 6.204 16.416 1.00 87.12 99 PRO A N 1
ATOM 764 C CA . PRO A 1 99 ? -4.486 7.519 16.602 1.00 87.12 99 PRO A CA 1
ATOM 765 C C . PRO A 1 99 ? -6.023 7.476 16.633 1.00 87.12 99 PRO A C 1
ATOM 767 O O . PRO A 1 99 ? -6.658 8.398 17.141 1.00 87.12 99 PRO A O 1
ATOM 770 N N . TYR A 1 100 ? -6.636 6.419 16.093 1.00 93.94 100 TYR A N 1
ATOM 771 C CA . TYR A 1 100 ? -8.086 6.309 15.978 1.00 93.94 100 TYR A CA 1
ATOM 772 C C . TYR A 1 100 ? -8.777 5.828 17.250 1.00 93.94 100 TYR A C 1
ATOM 774 O O . TYR A 1 100 ? -9.992 5.970 17.338 1.00 93.94 100 TYR A O 1
ATOM 782 N N . ALA A 1 101 ? -8.032 5.368 18.261 1.00 93.19 101 ALA A N 1
ATOM 783 C CA . ALA A 1 101 ? -8.596 5.100 19.585 1.00 93.19 101 ALA A CA 1
ATOM 784 C C . ALA A 1 101 ? -9.316 6.335 20.169 1.00 93.19 101 ALA A C 1
ATOM 786 O O . ALA A 1 101 ? -10.310 6.200 20.874 1.00 93.19 101 ALA A O 1
ATOM 787 N N . GLU A 1 102 ? -8.831 7.541 19.853 1.00 93.12 102 GLU A N 1
ATOM 788 C CA . GLU A 1 102 ? -9.428 8.807 20.300 1.00 93.12 102 GLU A CA 1
ATOM 789 C C . GLU A 1 102 ? -10.358 9.435 19.247 1.00 93.12 102 GLU A C 1
ATOM 791 O O . GLU A 1 102 ? -11.335 10.095 19.597 1.00 93.12 102 GLU A O 1
ATOM 796 N N . LEU A 1 103 ? -10.064 9.246 17.954 1.00 93.25 103 LEU A N 1
ATOM 797 C CA . LEU A 1 103 ? -10.818 9.855 16.845 1.00 93.25 103 LEU A CA 1
ATOM 798 C C . LEU A 1 103 ? -12.079 9.066 16.460 1.00 93.25 103 LEU A C 1
ATOM 800 O O . LEU A 1 103 ? -13.015 9.640 15.900 1.00 93.25 103 LEU A O 1
ATOM 804 N N . GLY A 1 104 ? -12.098 7.766 16.747 1.00 95.50 104 GLY A N 1
ATOM 805 C CA . GLY A 1 104 ? -13.203 6.855 16.482 1.00 95.50 104 GLY A CA 1
ATOM 806 C C . GLY A 1 104 ? -13.222 6.234 15.080 1.00 95.50 104 GLY A C 1
ATOM 807 O O . GLY A 1 104 ? -12.529 6.654 14.148 1.00 95.50 104 GLY A O 1
ATOM 808 N N . ILE A 1 105 ? -14.097 5.233 14.945 1.00 96.69 105 ILE A N 1
ATOM 809 C CA . ILE A 1 105 ? -14.285 4.374 13.762 1.00 96.69 105 ILE A CA 1
ATOM 810 C C . ILE A 1 105 ? -14.558 5.174 12.484 1.00 96.69 105 ILE A C 1
ATOM 812 O O . ILE A 1 105 ? -14.015 4.865 11.428 1.00 96.69 105 ILE A O 1
ATOM 816 N N . ALA A 1 106 ? -15.372 6.231 12.558 1.00 96.69 106 ALA A N 1
ATOM 817 C CA . ALA A 1 106 ? -15.726 7.020 11.377 1.00 96.69 106 ALA A CA 1
ATOM 818 C C . ALA A 1 106 ? -14.492 7.645 10.703 1.00 96.69 106 ALA A C 1
ATOM 820 O O . ALA A 1 106 ? -14.400 7.670 9.473 1.00 96.69 106 ALA A O 1
ATOM 821 N N . GLN A 1 107 ? -13.518 8.096 11.500 1.00 96.75 107 GLN A N 1
ATOM 822 C CA . GLN A 1 107 ? -12.290 8.678 10.965 1.00 96.75 107 GLN A CA 1
ATOM 823 C C . GLN A 1 107 ? -11.326 7.600 10.477 1.00 96.75 107 GLN A C 1
ATOM 825 O O . GLN A 1 107 ? -10.709 7.792 9.433 1.00 96.75 107 GLN A O 1
ATOM 830 N N . ALA A 1 108 ? -11.262 6.452 11.161 1.00 97.00 108 ALA A N 1
ATOM 831 C CA . ALA A 1 108 ? -10.511 5.292 10.684 1.00 97.00 108 ALA A CA 1
ATOM 832 C C . ALA A 1 108 ? -10.987 4.858 9.286 1.00 97.00 108 ALA A C 1
ATOM 834 O O . ALA A 1 108 ? -10.185 4.762 8.362 1.00 97.00 108 ALA A O 1
ATOM 835 N N . ILE A 1 109 ? -12.303 4.716 9.092 1.00 97.69 109 ILE A N 1
ATOM 836 C CA . ILE A 1 109 ? -12.909 4.370 7.797 1.00 97.69 109 ILE A CA 1
ATOM 837 C C . ILE A 1 109 ? -12.597 5.428 6.733 1.00 97.69 109 ILE A C 1
ATOM 839 O O . ILE A 1 109 ? -12.224 5.086 5.611 1.00 97.69 109 ILE A O 1
ATOM 843 N N . ASN A 1 110 ? -12.740 6.716 7.056 1.00 97.62 110 ASN A N 1
ATOM 844 C CA . ASN A 1 110 ? -12.435 7.788 6.108 1.00 97.62 110 ASN A CA 1
ATOM 845 C C . ASN A 1 110 ? -10.974 7.737 5.627 1.00 97.62 110 ASN A C 1
ATOM 847 O O . ASN A 1 110 ? -10.690 7.904 4.435 1.00 97.62 110 ASN A O 1
ATOM 851 N N . ASP A 1 111 ? -10.046 7.485 6.543 1.00 97.62 111 ASP A N 1
ATOM 852 C CA . ASP A 1 111 ? -8.626 7.425 6.224 1.00 97.62 111 ASP A CA 1
ATOM 853 C C . ASP A 1 111 ? -8.285 6.129 5.483 1.00 97.62 111 ASP A C 1
ATOM 855 O O . ASP A 1 111 ? -7.526 6.169 4.515 1.00 97.62 111 ASP A O 1
ATOM 859 N N . ALA A 1 112 ? -8.926 5.008 5.827 1.00 97.62 112 ALA A N 1
ATOM 860 C CA . ALA A 1 112 ? -8.820 3.755 5.086 1.00 97.62 112 ALA A CA 1
ATOM 861 C C . ALA A 1 112 ? -9.263 3.935 3.625 1.00 97.62 112 ALA A C 1
ATOM 863 O O . ALA A 1 112 ? -8.530 3.563 2.705 1.00 97.62 112 ALA A O 1
ATOM 864 N N . ILE A 1 113 ? -10.400 4.598 3.383 1.00 98.12 113 ILE A N 1
ATOM 865 C CA . ILE A 1 113 ? -10.871 4.960 2.034 1.00 98.12 113 ILE A CA 1
ATOM 866 C C . ILE A 1 113 ? -9.847 5.852 1.322 1.00 98.12 113 ILE A C 1
ATOM 868 O O . ILE A 1 113 ? -9.520 5.631 0.152 1.00 98.12 113 ILE A O 1
ATOM 872 N N . THR A 1 114 ? -9.318 6.854 2.024 1.00 98.19 114 THR A N 1
ATOM 873 C CA . THR A 1 114 ? -8.331 7.790 1.471 1.00 98.19 114 THR A CA 1
ATOM 874 C C . THR A 1 114 ? -7.051 7.071 1.039 1.00 98.19 114 THR A C 1
ATOM 876 O O . THR A 1 114 ? -6.546 7.320 -0.060 1.00 98.19 114 THR A O 1
ATOM 879 N N . LEU A 1 115 ? -6.550 6.142 1.856 1.00 98.38 115 LEU A N 1
ATOM 880 C CA . LEU A 1 115 ? -5.411 5.281 1.533 1.00 98.38 115 LEU A CA 1
ATOM 881 C C . LEU A 1 115 ? -5.719 4.375 0.333 1.00 98.38 115 LEU A C 1
ATOM 883 O O . LEU A 1 115 ? -4.885 4.243 -0.561 1.00 98.38 115 LEU A O 1
ATOM 887 N N . GLY A 1 116 ? -6.939 3.840 0.243 1.00 98.19 116 GLY A N 1
ATOM 888 C CA . GLY A 1 116 ? -7.404 3.078 -0.917 1.00 98.19 116 GLY A CA 1
ATOM 889 C C . GLY A 1 116 ? -7.350 3.891 -2.216 1.00 98.19 116 GLY A C 1
ATOM 890 O O . GLY A 1 116 ? -6.836 3.416 -3.230 1.00 98.19 116 GLY A O 1
ATOM 891 N N . PHE A 1 117 ? -7.795 5.151 -2.200 1.00 98.12 117 PHE A N 1
ATOM 892 C CA . PHE A 1 117 ? -7.692 6.034 -3.370 1.00 98.12 117 PHE A CA 1
ATOM 893 C C . PHE A 1 117 ? -6.252 6.440 -3.698 1.00 98.12 117 PHE A C 1
ATOM 895 O O . PHE A 1 117 ? -5.892 6.505 -4.875 1.00 98.12 117 PHE A O 1
ATOM 902 N N . LEU A 1 118 ? -5.410 6.665 -2.687 1.00 98.31 118 LEU A N 1
ATOM 903 C CA . LEU A 1 118 ? -3.970 6.861 -2.873 1.00 98.31 118 LEU A CA 1
ATOM 904 C C . LEU A 1 118 ? -3.329 5.643 -3.552 1.00 98.31 118 LEU A C 1
ATOM 906 O O . LEU A 1 118 ? -2.514 5.818 -4.460 1.00 98.31 118 LEU A O 1
ATOM 910 N N . ALA A 1 119 ? -3.736 4.425 -3.182 1.00 98.31 119 ALA A N 1
ATOM 911 C CA . ALA A 1 119 ? -3.309 3.204 -3.855 1.00 98.31 119 ALA A CA 1
ATOM 912 C C . ALA A 1 119 ? -3.714 3.229 -5.338 1.00 98.31 119 ALA A C 1
ATOM 914 O O . ALA A 1 119 ? -2.862 3.062 -6.210 1.00 98.31 119 ALA A O 1
ATOM 915 N N . GLN A 1 120 ? -4.985 3.508 -5.646 1.00 98.00 120 GLN A N 1
ATOM 916 C CA . GLN A 1 120 ? -5.465 3.576 -7.035 1.00 98.00 120 GLN A CA 1
ATOM 917 C C . GLN A 1 120 ? -4.722 4.631 -7.864 1.00 98.00 120 GLN A C 1
ATOM 919 O O . GLN A 1 120 ? -4.410 4.404 -9.033 1.00 98.00 120 GLN A O 1
ATOM 924 N N . GLU A 1 121 ? -4.374 5.767 -7.259 1.00 97.94 121 GLU A N 1
ATOM 925 C CA . GLU A 1 121 ? -3.521 6.769 -7.892 1.00 97.94 121 GLU A CA 1
ATOM 926 C C . GLU A 1 121 ? -2.130 6.207 -8.206 1.00 97.94 121 GLU A C 1
ATOM 928 O O . GLU A 1 121 ? -1.635 6.409 -9.316 1.00 97.94 121 GLU A O 1
ATOM 933 N N . GLN A 1 122 ? -1.521 5.444 -7.288 1.00 97.94 122 GLN A N 1
ATOM 934 C CA . GLN A 1 122 ? -0.244 4.793 -7.573 1.00 97.94 122 GLN A CA 1
ATOM 935 C C . GLN A 1 122 ? -0.365 3.778 -8.720 1.00 97.94 122 GLN A C 1
ATOM 937 O O . GLN A 1 122 ? 0.463 3.796 -9.632 1.00 97.94 122 GLN A O 1
ATOM 942 N N . LEU A 1 123 ? -1.410 2.943 -8.718 1.00 97.81 123 LEU A N 1
ATOM 943 C CA . LEU A 1 123 ? -1.669 1.954 -9.769 1.00 97.81 123 LEU A CA 1
ATOM 944 C C . LEU A 1 123 ? -1.879 2.614 -11.137 1.00 97.81 123 LEU A C 1
ATOM 946 O O . LEU A 1 123 ? -1.338 2.141 -12.138 1.00 97.81 123 LEU A O 1
ATOM 950 N N . ARG A 1 124 ? -2.611 3.734 -11.190 1.00 97.81 124 ARG A N 1
ATOM 951 C CA . ARG A 1 124 ? -2.807 4.513 -12.422 1.00 97.81 124 ARG A CA 1
ATOM 952 C C . ARG A 1 124 ? -1.469 4.915 -13.043 1.00 97.81 124 ARG A C 1
ATOM 954 O O . ARG A 1 124 ? -1.301 4.780 -14.253 1.00 97.81 124 ARG A O 1
ATOM 961 N N . GLU A 1 125 ? -0.519 5.371 -12.232 1.00 97.44 125 GLU A N 1
ATOM 962 C CA . GLU A 1 125 ? 0.822 5.739 -12.702 1.00 97.44 125 GLU A CA 1
ATOM 963 C C . GLU A 1 125 ? 1.639 4.514 -13.157 1.00 97.44 125 GLU A C 1
ATOM 965 O O . GLU A 1 125 ? 2.299 4.572 -14.196 1.00 97.44 125 GLU A O 1
ATOM 970 N N . VAL A 1 126 ? 1.535 3.368 -12.465 1.00 97.19 126 VAL A N 1
ATOM 971 C CA . VAL A 1 126 ? 2.157 2.098 -12.911 1.00 97.19 126 VAL A CA 1
ATOM 972 C C . VAL A 1 126 ? 1.674 1.715 -14.311 1.00 97.19 126 VAL A C 1
ATOM 974 O O . VAL A 1 126 ? 2.483 1.377 -15.182 1.00 97.19 126 VAL A O 1
ATOM 977 N N . VAL A 1 127 ? 0.359 1.785 -14.529 1.00 97.50 127 VAL A N 1
ATOM 978 C CA . VAL A 1 127 ? -0.291 1.454 -15.803 1.00 97.50 127 VAL A CA 1
ATOM 979 C C . VAL A 1 127 ? 0.094 2.454 -16.894 1.00 97.50 127 VAL A C 1
ATOM 981 O O . VAL A 1 127 ? 0.389 2.049 -18.020 1.00 97.50 127 VAL A O 1
ATOM 984 N N . ALA A 1 128 ? 0.147 3.749 -16.571 1.00 96.56 128 ALA A N 1
ATOM 985 C CA . ALA A 1 128 ? 0.559 4.790 -17.510 1.00 96.56 128 ALA A CA 1
ATOM 986 C C . ALA A 1 128 ? 2.012 4.605 -17.985 1.00 96.56 128 ALA A C 1
ATOM 988 O O . ALA A 1 128 ? 2.304 4.802 -19.168 1.00 96.56 128 ALA A O 1
ATOM 989 N N . ALA A 1 129 ? 2.906 4.173 -17.089 1.00 95.62 129 ALA A N 1
ATOM 990 C CA . ALA A 1 129 ? 4.310 3.908 -17.397 1.00 95.62 129 ALA A CA 1
ATOM 991 C C . ALA A 1 129 ? 4.537 2.620 -18.218 1.00 95.62 129 ALA A C 1
ATOM 993 O O . ALA A 1 129 ? 5.549 2.496 -18.915 1.00 95.62 129 ALA A O 1
ATOM 994 N N . GLU A 1 130 ? 3.612 1.654 -18.173 1.00 96.12 130 GLU A N 1
ATOM 995 C CA . GLU A 1 130 ? 3.717 0.420 -18.955 1.00 96.12 130 GLU A CA 1
ATOM 996 C C . GLU A 1 130 ? 3.531 0.718 -20.448 1.00 96.12 130 GLU A C 1
ATOM 998 O O . GLU A 1 130 ? 2.607 1.414 -20.859 1.00 96.12 130 GLU A O 1
ATOM 1003 N N . LYS A 1 131 ? 4.411 0.184 -21.296 1.00 94.94 131 LYS A N 1
ATOM 1004 C CA . LYS A 1 131 ? 4.414 0.464 -22.741 1.00 94.94 131 LYS A CA 1
ATOM 1005 C C . LYS A 1 131 ? 3.557 -0.521 -23.527 1.00 94.94 131 LYS A C 1
ATOM 1007 O O . LYS A 1 131 ? 3.106 -0.192 -24.620 1.00 94.94 131 LYS A O 1
ATOM 1012 N N . ARG A 1 132 ? 3.369 -1.737 -23.010 1.00 96.06 132 ARG A N 1
ATOM 1013 C CA . ARG A 1 132 ? 2.643 -2.813 -23.693 1.00 96.06 132 ARG A CA 1
ATOM 1014 C C . ARG A 1 132 ? 1.169 -2.794 -23.281 1.00 96.06 132 ARG A C 1
ATOM 1016 O O . ARG A 1 132 ? 0.897 -3.054 -22.111 1.00 96.06 132 ARG A O 1
ATOM 1023 N N . PRO A 1 133 ? 0.220 -2.575 -24.211 1.00 94.75 133 PRO A N 1
ATOM 1024 C CA . PRO A 1 133 ? -1.209 -2.547 -23.887 1.00 94.75 133 PRO A CA 1
ATOM 1025 C C . PRO A 1 133 ? -1.686 -3.800 -23.146 1.00 94.75 133 PRO A C 1
ATOM 1027 O O . PRO A 1 133 ? -2.285 -3.692 -22.089 1.00 94.75 133 PRO A O 1
ATOM 1030 N N . THR A 1 134 ? -1.273 -4.987 -23.599 1.00 96.94 134 THR A N 1
AT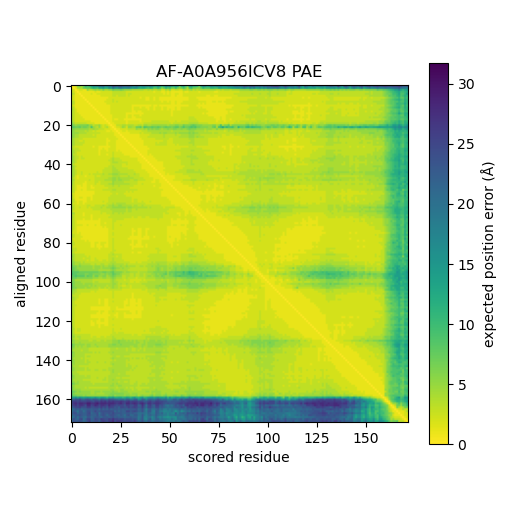OM 1031 C CA . THR A 1 134 ? -1.637 -6.257 -22.948 1.00 96.94 134 THR A CA 1
ATOM 1032 C C . THR A 1 134 ? -1.180 -6.361 -21.493 1.00 96.94 134 THR A C 1
ATOM 1034 O O . THR A 1 134 ? -1.815 -7.040 -20.695 1.00 96.94 134 THR A O 1
ATOM 1037 N N . ARG A 1 135 ? -0.084 -5.690 -21.117 1.00 95.44 135 ARG A N 1
ATOM 1038 C CA . ARG A 1 135 ? 0.369 -5.638 -19.721 1.00 95.44 135 ARG A CA 1
ATOM 1039 C C . ARG A 1 135 ? -0.391 -4.602 -18.903 1.00 95.44 135 ARG A C 1
ATOM 1041 O O . ARG A 1 135 ? -0.581 -4.827 -17.716 1.00 95.44 135 ARG A O 1
ATOM 1048 N N . ARG A 1 136 ? -0.830 -3.497 -19.515 1.00 96.06 136 ARG A N 1
ATOM 1049 C CA . ARG A 1 136 ? -1.711 -2.516 -18.859 1.00 96.06 136 ARG A CA 1
ATOM 1050 C C . ARG A 1 136 ? -3.010 -3.177 -18.423 1.00 96.06 136 ARG A C 1
ATOM 1052 O O . ARG A 1 136 ? -3.378 -3.060 -17.261 1.00 96.06 136 ARG A O 1
ATOM 1059 N N . ASP A 1 137 ? -3.630 -3.922 -19.334 1.00 95.81 137 ASP A N 1
ATOM 1060 C CA . ASP A 1 137 ? -4.870 -4.645 -19.053 1.00 95.81 137 ASP A CA 1
ATOM 1061 C C . ASP A 1 137 ? -4.647 -5.692 -17.955 1.00 95.81 137 ASP A C 1
ATOM 1063 O O . ASP A 1 137 ? -5.407 -5.744 -16.993 1.00 95.81 137 ASP A O 1
ATOM 1067 N N . ALA A 1 138 ? -3.536 -6.436 -18.021 1.00 95.94 138 ALA A N 1
ATOM 1068 C CA . ALA A 1 138 ? -3.183 -7.419 -16.998 1.00 95.94 138 ALA A CA 1
ATOM 1069 C C . ALA A 1 138 ? -2.971 -6.804 -15.600 1.00 95.94 138 ALA A C 1
ATOM 1071 O O . ALA A 1 1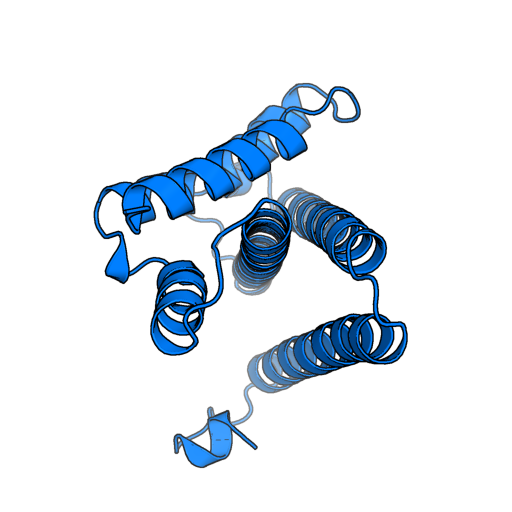38 ? -3.338 -7.427 -14.608 1.00 95.94 138 ALA A O 1
ATOM 1072 N N . TRP A 1 139 ? -2.402 -5.596 -15.492 1.00 93.88 139 TRP A N 1
ATOM 1073 C CA . TRP A 1 139 ? -2.275 -4.894 -14.207 1.00 93.88 139 TRP A CA 1
ATOM 1074 C C . TRP A 1 139 ? -3.639 -4.571 -13.596 1.00 93.88 139 TRP A C 1
ATOM 1076 O O . TRP A 1 139 ? -3.852 -4.808 -12.408 1.00 93.88 139 TRP A O 1
ATOM 1086 N N . LEU A 1 140 ? -4.552 -4.038 -14.412 1.00 95.25 140 LEU A N 1
ATOM 1087 C CA . LEU A 1 140 ? -5.897 -3.664 -13.978 1.00 95.25 140 LEU A CA 1
ATOM 1088 C C . LEU A 1 140 ? -6.724 -4.896 -13.602 1.00 95.25 140 LEU A C 1
ATOM 1090 O O . LEU A 1 140 ? -7.364 -4.907 -12.552 1.00 95.25 140 LEU A O 1
ATOM 1094 N N . GLU A 1 141 ? -6.668 -5.944 -14.425 1.00 96.94 141 GLU A N 1
ATOM 1095 C CA . GLU A 1 141 ? -7.331 -7.218 -14.156 1.00 96.94 141 GLU A CA 1
ATOM 1096 C C . GLU A 1 141 ? -6.811 -7.843 -12.859 1.00 96.94 141 GLU A C 1
ATOM 1098 O O . GLU A 1 141 ? -7.602 -8.231 -12.001 1.00 96.94 141 GLU A O 1
ATOM 1103 N N . LEU A 1 142 ? -5.486 -7.896 -12.678 1.00 94.00 142 LEU A N 1
ATOM 1104 C CA . LEU A 1 142 ? -4.877 -8.455 -11.475 1.00 94.00 142 LEU A CA 1
ATOM 1105 C C . LEU A 1 142 ? -5.304 -7.685 -10.224 1.00 94.00 142 LEU A C 1
ATOM 1107 O O . LEU A 1 142 ? -5.732 -8.310 -9.256 1.00 94.00 142 LEU A O 1
ATOM 1111 N N . ALA A 1 143 ? -5.206 -6.353 -10.247 1.00 94.62 143 ALA A N 1
ATOM 1112 C CA . ALA A 1 143 ? -5.594 -5.519 -9.116 1.00 94.62 143 ALA A CA 1
ATOM 1113 C C . ALA A 1 143 ? -7.081 -5.697 -8.780 1.00 94.62 143 ALA A C 1
ATOM 1115 O O . ALA A 1 143 ? -7.418 -5.946 -7.627 1.00 94.62 143 ALA A O 1
ATOM 1116 N N . SER A 1 144 ? -7.961 -5.662 -9.785 1.00 95.25 144 SER A N 1
ATOM 1117 C CA . SER A 1 144 ? -9.399 -5.859 -9.587 1.00 95.25 144 SER A CA 1
ATOM 1118 C C . SER A 1 144 ? -9.717 -7.241 -9.017 1.00 95.25 144 SER A C 1
ATOM 1120 O O . SER A 1 144 ? -10.447 -7.343 -8.032 1.00 95.25 144 SER A O 1
ATOM 1122 N N . ARG A 1 145 ? -9.133 -8.302 -9.586 1.00 96.12 145 ARG A N 1
ATOM 1123 C CA . ARG A 1 145 ? -9.348 -9.676 -9.125 1.00 96.12 145 ARG A CA 1
ATOM 1124 C C . ARG A 1 145 ? -8.886 -9.864 -7.684 1.00 96.12 145 ARG A C 1
ATOM 1126 O O . ARG A 1 145 ? -9.630 -10.421 -6.887 1.00 96.12 145 ARG A O 1
ATOM 1133 N N . VAL A 1 146 ? -7.685 -9.394 -7.345 1.00 93.31 146 VAL A N 1
ATOM 1134 C CA . VAL A 1 146 ? -7.152 -9.492 -5.977 1.00 93.31 146 VAL A CA 1
ATOM 1135 C C . VAL A 1 146 ? -8.013 -8.694 -5.001 1.00 93.31 146 VAL A C 1
ATOM 1137 O O . VAL A 1 146 ? -8.322 -9.201 -3.929 1.00 93.31 146 VAL A O 1
ATOM 1140 N N . SER A 1 147 ? -8.470 -7.496 -5.376 1.00 94.12 147 SER A N 1
ATOM 1141 C CA . SER A 1 147 ? -9.338 -6.703 -4.503 1.00 94.12 147 SER A CA 1
ATOM 1142 C C . SER A 1 147 ? -10.698 -7.343 -4.247 1.00 94.12 147 SER A C 1
ATOM 1144 O O . SER A 1 147 ? -11.195 -7.292 -3.125 1.00 94.12 147 SER A O 1
ATOM 1146 N N . LEU A 1 148 ? -11.290 -7.977 -5.261 1.00 94.69 148 LEU A N 1
ATOM 1147 C CA . LEU A 1 148 ? -12.534 -8.726 -5.093 1.00 94.69 148 LEU A CA 1
ATOM 1148 C C . LEU A 1 148 ? -12.338 -9.965 -4.214 1.00 94.69 148 LEU A C 1
ATOM 1150 O O . LEU A 1 148 ? -13.200 -10.254 -3.390 1.00 94.69 148 LEU A O 1
ATOM 1154 N N . LEU A 1 149 ? -11.208 -10.667 -4.354 1.00 92.88 149 LEU A N 1
ATOM 1155 C CA . LEU A 1 149 ? -10.869 -11.802 -3.493 1.00 92.88 149 LEU A CA 1
ATOM 1156 C C . LEU A 1 149 ? -10.684 -11.371 -2.035 1.00 92.88 149 LEU A C 1
ATOM 1158 O O . LEU A 1 149 ? -11.248 -12.010 -1.155 1.00 92.88 149 LEU A O 1
ATOM 1162 N N . ALA A 1 150 ? -9.967 -10.273 -1.782 1.00 91.50 150 ALA A N 1
ATOM 1163 C CA . ALA A 1 150 ? -9.786 -9.739 -0.433 1.00 91.50 150 ALA A CA 1
ATOM 1164 C C . ALA A 1 150 ? -11.133 -9.378 0.218 1.00 91.50 150 ALA A C 1
ATOM 1166 O O . ALA A 1 150 ? -11.422 -9.819 1.326 1.00 91.50 150 ALA A O 1
ATOM 1167 N N . ALA A 1 151 ? -12.003 -8.658 -0.499 1.00 91.50 151 ALA A N 1
ATOM 1168 C CA . ALA A 1 151 ? -13.330 -8.299 0.004 1.00 91.50 151 ALA A CA 1
ATOM 1169 C C . ALA A 1 151 ? -14.241 -9.522 0.220 1.00 91.50 151 ALA A C 1
ATOM 1171 O O . ALA A 1 151 ? -15.008 -9.564 1.180 1.00 91.50 151 ALA A O 1
ATOM 1172 N N . ALA A 1 152 ? -14.164 -10.525 -0.660 1.00 90.06 152 ALA A N 1
ATOM 1173 C CA . ALA A 1 152 ? -14.902 -11.773 -0.494 1.00 90.06 152 ALA A CA 1
ATOM 1174 C C . ALA A 1 152 ? -14.403 -12.572 0.718 1.00 90.06 152 ALA A C 1
ATOM 1176 O O . ALA A 1 152 ? -15.225 -13.123 1.446 1.00 90.06 152 ALA A O 1
ATOM 1177 N N . GLY A 1 153 ? -13.085 -12.609 0.943 1.00 88.94 153 GLY A N 1
ATOM 1178 C CA . GLY A 1 153 ? -12.471 -13.194 2.135 1.00 88.94 153 GLY A CA 1
ATOM 1179 C C . GLY A 1 153 ? -12.994 -12.533 3.407 1.00 88.94 153 GLY A C 1
ATOM 1180 O O . GLY A 1 153 ? -13.566 -13.223 4.244 1.00 88.94 153 GLY A O 1
ATOM 1181 N N . GLN A 1 154 ? -12.934 -11.199 3.475 1.00 89.75 154 GLN A N 1
ATOM 1182 C CA . GLN A 1 154 ? -13.455 -10.433 4.611 1.00 89.75 154 GLN A CA 1
ATOM 1183 C C . GLN A 1 154 ? -14.946 -10.684 4.853 1.00 89.75 154 GLN A C 1
ATOM 1185 O O . GLN A 1 154 ? -15.393 -10.854 5.980 1.00 89.75 154 GLN A O 1
ATOM 1190 N N . HIS A 1 155 ? -15.750 -10.744 3.788 1.00 89.94 155 HIS A N 1
ATOM 1191 C CA . HIS A 1 155 ? -17.173 -11.043 3.925 1.00 89.94 155 HIS A CA 1
ATOM 1192 C C . HIS A 1 155 ? -17.426 -12.433 4.524 1.00 89.94 155 HIS A C 1
ATOM 1194 O O . HIS A 1 155 ? -18.324 -12.576 5.351 1.00 89.94 155 HIS A O 1
ATOM 1200 N N . ARG A 1 156 ? -16.663 -13.454 4.108 1.00 87.19 156 ARG A N 1
ATOM 1201 C CA . ARG A 1 156 ? -16.771 -14.808 4.678 1.00 87.19 156 ARG A CA 1
ATOM 1202 C C . ARG A 1 156 ? -16.375 -14.816 6.154 1.00 87.19 156 ARG A C 1
ATOM 1204 O O . ARG A 1 156 ? -17.080 -15.440 6.943 1.00 87.19 156 ARG A O 1
ATOM 1211 N N . ASP A 1 157 ? -15.302 -14.109 6.499 1.00 85.69 157 ASP A N 1
ATOM 1212 C CA . ASP A 1 157 ? -14.803 -14.000 7.871 1.00 85.69 157 ASP A CA 1
ATOM 1213 C C . ASP A 1 157 ? -15.851 -13.373 8.808 1.00 85.69 157 ASP A C 1
ATOM 1215 O O . ASP A 1 157 ? -16.253 -13.980 9.800 1.00 85.69 157 ASP A O 1
ATOM 1219 N N . LEU A 1 158 ? -16.459 -12.254 8.394 1.00 86.12 158 LEU A N 1
ATOM 1220 C CA . LEU A 1 158 ? -17.533 -11.579 9.139 1.00 86.12 158 LEU A CA 1
ATOM 1221 C C . LEU A 1 158 ? -18.811 -12.417 9.316 1.00 86.12 158 LEU A C 1
ATOM 1223 O O . LEU A 1 158 ? -19.593 -12.172 10.235 1.00 86.12 158 LEU A O 1
ATOM 1227 N N . LEU A 1 159 ? -19.067 -13.390 8.437 1.00 87.50 159 LEU A N 1
ATOM 1228 C CA . LEU A 1 159 ? -20.187 -14.324 8.599 1.00 87.50 159 LEU A CA 1
ATOM 1229 C C . LEU A 1 159 ? -19.905 -15.410 9.646 1.00 87.50 159 LEU A C 1
ATOM 1231 O O . LEU A 1 159 ? -20.786 -16.233 9.905 1.00 87.50 159 LEU A O 1
ATOM 1235 N N . GLY A 1 160 ? -18.702 -15.433 10.229 1.00 74.62 160 GLY A N 1
ATOM 1236 C CA . GLY A 1 160 ? -18.261 -16.496 11.121 1.00 74.62 160 GLY A CA 1
ATOM 1237 C C . GLY A 1 160 ? -18.255 -17.851 10.420 1.00 74.62 160 GLY A C 1
ATOM 1238 O O . GLY A 1 160 ? -18.489 -18.868 11.073 1.00 74.62 160 GLY A O 1
ATOM 1239 N N . ALA A 1 161 ? -18.067 -17.873 9.090 1.00 65.44 161 ALA A N 1
ATOM 1240 C CA . ALA A 1 161 ? -17.824 -19.122 8.385 1.00 65.44 161 ALA A CA 1
ATOM 1241 C C . ALA A 1 161 ? -16.612 -19.770 9.056 1.00 65.44 161 ALA A C 1
ATOM 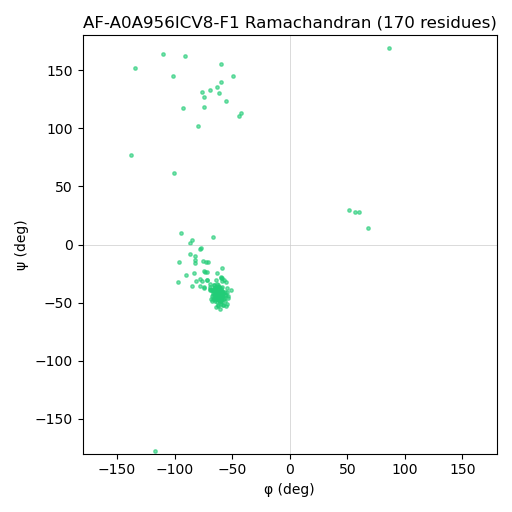1243 O O . ALA A 1 161 ? -15.587 -19.099 9.172 1.00 65.44 161 ALA A O 1
ATOM 1244 N N . ASP A 1 162 ? -16.761 -21.012 9.542 1.00 57.62 162 ASP A N 1
ATOM 1245 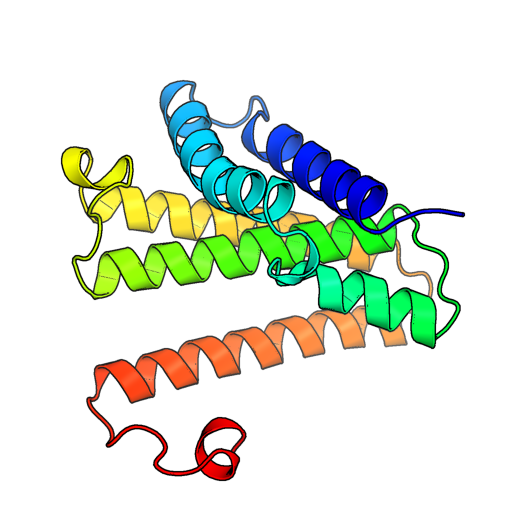C CA . ASP A 1 162 ? -15.685 -21.748 10.213 1.00 57.62 162 ASP A CA 1
ATOM 1246 C C . ASP A 1 162 ? -14.402 -21.523 9.414 1.00 57.62 162 ASP A C 1
ATOM 1248 O O . ASP A 1 162 ? -14.346 -21.873 8.230 1.00 57.62 162 ASP A O 1
ATOM 1252 N N . GLY A 1 163 ? -13.443 -20.816 10.025 1.00 57.28 163 GLY A N 1
ATOM 1253 C CA . GLY A 1 163 ? -12.239 -20.374 9.335 1.00 57.28 163 GLY A CA 1
ATOM 1254 C C . GLY A 1 163 ? -11.620 -21.546 8.590 1.00 57.28 163 GLY A C 1
ATOM 1255 O O . GLY A 1 163 ? -11.706 -22.681 9.060 1.00 57.28 163 GLY A O 1
ATOM 1256 N N . ALA A 1 164 ? -11.030 -21.281 7.423 1.00 57.84 164 ALA A N 1
ATOM 1257 C CA . ALA A 1 164 ? -10.381 -22.306 6.616 1.00 57.84 164 ALA A CA 1
ATOM 1258 C C . ALA A 1 164 ? -9.526 -23.218 7.515 1.00 57.84 164 ALA A C 1
ATOM 1260 O O . ALA A 1 164 ? -8.524 -22.795 8.096 1.00 57.84 164 ALA A O 1
ATOM 1261 N N . LEU A 1 165 ? -9.962 -24.468 7.672 1.00 59.03 165 LEU A N 1
ATOM 1262 C CA . LEU A 1 165 ? -9.324 -25.461 8.534 1.00 59.03 165 LEU A CA 1
ATOM 1263 C C . LEU A 1 165 ? -8.040 -25.982 7.883 1.00 59.03 165 LEU A C 1
ATOM 1265 O O . LEU A 1 165 ? -7.211 -26.624 8.534 1.00 59.03 165 LEU A O 1
ATOM 1269 N N . THR A 1 166 ? -7.876 -25.705 6.588 1.00 58.19 166 THR A N 1
ATOM 1270 C CA . THR A 1 166 ? -6.740 -26.116 5.776 1.00 58.19 166 THR A CA 1
ATOM 1271 C C . THR A 1 166 ? -6.204 -24.968 4.909 1.00 58.19 166 THR A C 1
ATOM 1273 O O . THR A 1 166 ? -6.962 -24.098 4.482 1.00 58.19 166 THR A O 1
ATOM 1276 N N . PRO A 1 167 ? -4.899 -24.969 4.572 1.00 55.38 167 PRO A N 1
ATOM 1277 C CA . PRO A 1 167 ? -4.323 -23.996 3.640 1.00 55.38 167 PRO A CA 1
ATOM 1278 C C . PRO A 1 167 ? -4.987 -23.984 2.257 1.00 55.38 167 PRO A C 1
ATOM 1280 O O . PRO A 1 167 ? -5.049 -22.936 1.622 1.00 55.38 167 PRO A O 1
ATOM 1283 N N . ASP A 1 168 ? -5.502 -25.124 1.794 1.00 64.88 168 ASP A N 1
ATOM 1284 C CA . ASP A 1 168 ? -6.178 -25.221 0.497 1.00 64.88 168 ASP A CA 1
ATOM 1285 C C . ASP A 1 168 ? -7.520 -24.470 0.504 1.00 64.88 168 ASP A C 1
ATOM 1287 O O . ASP A 1 168 ? -7.877 -23.843 -0.491 1.00 64.88 168 ASP A O 1
ATOM 1291 N N . GLU A 1 169 ? -8.223 -24.447 1.641 1.00 61.75 169 GLU A N 1
ATOM 1292 C CA . GLU A 1 169 ? -9.446 -23.654 1.840 1.00 61.75 169 GLU A CA 1
ATOM 1293 C C . GLU A 1 169 ? -9.165 -22.147 1.948 1.00 61.75 169 GLU A C 1
ATOM 1295 O O . GLU A 1 169 ? -10.039 -21.344 1.635 1.00 61.75 169 GLU A O 1
ATOM 1300 N N . VAL A 1 170 ? -7.946 -21.748 2.338 1.00 55.22 170 VAL A N 1
ATOM 1301 C CA . VAL A 1 170 ? -7.512 -20.336 2.330 1.00 55.22 170 VAL A CA 1
ATOM 1302 C C . VAL A 1 170 ? -7.288 -19.830 0.896 1.00 55.22 170 VAL A C 1
ATOM 1304 O O . VAL A 1 170 ? -7.451 -18.642 0.625 1.00 55.22 170 VAL A O 1
ATOM 1307 N N . ILE A 1 171 ? -6.890 -20.714 -0.028 1.00 49.59 171 ILE A N 1
ATOM 1308 C CA . ILE A 1 171 ? -6.474 -20.361 -1.399 1.00 49.59 171 ILE A CA 1
ATOM 1309 C C . ILE A 1 171 ? -7.624 -20.517 -2.426 1.00 49.59 171 ILE A C 1
ATOM 1311 O O . ILE A 1 171 ? -7.513 -19.994 -3.539 1.00 49.59 171 ILE A O 1
ATOM 1315 N N . ALA A 1 172 ? -8.712 -21.214 -2.069 1.00 54.84 172 ALA A N 1
ATOM 1316 C CA . ALA A 1 172 ? -9.863 -21.531 -2.931 1.00 54.84 172 ALA A CA 1
ATOM 1317 C C . ALA A 1 172 ? -10.958 -20.439 -2.995 1.00 54.84 172 ALA A C 1
ATOM 1319 O O . ALA A 1 172 ? -11.415 -20.165 -4.130 1.00 54.84 172 ALA A O 1
#

Foldseek 3Di:
DQDLVNLLVLLLVVQLVLLVDPPDDPVSSVQLNQLLVVLVVVCVVPVVPRPCVVLVVVCVVVVNDCDPLSSLLSNLVSLLVSLLVLLVCLVVVNCPPGPCVVVHSVSSNVSSVVSNVSSVVSLVVSLVPDPDPVVSVVSVVVVVVVVVVSVVLVVCVVVVPPPDPDPVSVVD

pLDDT: mean 92.17, std 10.36, range [49.59, 98.5]

Radius of gyration: 16.88 Å; Cα contacts (8 Å, |Δi|>4): 134; chains: 1; bounding box: 44×46×44 Å